Protein AF-A0A8J8TFW5-F1 (afdb_monomer_lite)

Sequence (131 aa):
MIKGQLLLMLLVIPLAFTIVANSSPSVITIYYNGTVEAKLYNVSQFILIGYNVTNLKVVGAQYNLSGNMLYLRNYTYAYALITYKAVFPKGVIQANENGNYSMIILLPINASISYIIPQPSSFTINNNFYN

Structure (mmCIF, N/CA/C/O backbone):
data_AF-A0A8J8TFW5-F1
#
_entry.id   AF-A0A8J8TFW5-F1
#
loop_
_atom_site.group_PDB
_atom_site.id
_atom_site.type_symbol
_atom_site.label_atom_id
_atom_site.label_alt_id
_atom_site.label_comp_id
_atom_site.label_asym_id
_atom_site.label_entity_id
_atom_site.label_seq_id
_atom_site.pdbx_PDB_ins_code
_atom_site.Cartn_x
_atom_site.Cartn_y
_atom_site.Cartn_z
_atom_site.occupancy
_atom_site.B_iso_or_equiv
_atom_site.auth_seq_id
_atom_site.auth_comp_id
_atom_site.auth_asym_id
_atom_site.auth_atom_id
_atom_site.pdbx_PDB_model_num
ATOM 1 N N . MET A 1 1 ? 57.042 15.130 -22.536 1.00 51.41 1 MET A N 1
ATOM 2 C CA . MET A 1 1 ? 55.827 15.967 -22.400 1.00 51.41 1 MET A CA 1
ATOM 3 C C . MET A 1 1 ? 54.625 15.168 -21.852 1.00 51.41 1 MET A C 1
ATOM 5 O O . MET A 1 1 ? 53.510 15.387 -22.285 1.00 51.41 1 MET A O 1
ATOM 9 N N . ILE A 1 2 ? 54.835 14.241 -20.898 1.00 54.94 2 ILE A N 1
ATOM 10 C CA . ILE A 1 2 ? 53.821 13.230 -20.491 1.00 54.94 2 ILE A CA 1
ATOM 11 C C . ILE A 1 2 ? 53.354 13.409 -19.025 1.00 54.94 2 ILE A C 1
ATOM 13 O O . ILE A 1 2 ? 52.345 12.853 -18.610 1.00 54.94 2 ILE A O 1
ATOM 17 N N . LYS A 1 3 ? 54.032 14.249 -18.227 1.00 55.84 3 LYS A N 1
ATOM 18 C CA . LYS A 1 3 ? 53.734 14.400 -16.788 1.00 55.84 3 LYS A CA 1
ATOM 19 C C . LYS A 1 3 ? 52.460 15.203 -16.472 1.00 55.84 3 LYS A C 1
ATOM 21 O O . LYS A 1 3 ? 51.859 14.966 -15.434 1.00 55.84 3 LYS A O 1
ATOM 26 N N . GLY A 1 4 ? 52.030 16.116 -17.351 1.00 55.94 4 GLY A N 1
ATOM 27 C CA . GLY A 1 4 ? 50.852 16.969 -17.108 1.00 55.94 4 GLY A CA 1
ATOM 28 C C . GLY A 1 4 ? 49.509 16.299 -17.421 1.00 55.94 4 GLY A C 1
ATOM 29 O O . GLY A 1 4 ? 48.543 16.482 -16.687 1.00 55.94 4 GLY A O 1
ATOM 30 N N . GLN A 1 5 ? 49.452 15.472 -18.471 1.00 54.97 5 GLN A N 1
ATOM 31 C CA . GLN A 1 5 ? 48.221 14.781 -18.881 1.00 54.97 5 GLN A CA 1
ATOM 32 C C . GLN A 1 5 ? 47.835 13.650 -17.918 1.00 54.97 5 GLN A C 1
ATOM 34 O O . GLN A 1 5 ? 46.654 13.452 -17.649 1.00 54.97 5 GLN A O 1
ATOM 39 N N . LEU A 1 6 ? 48.826 12.961 -17.340 1.00 54.91 6 LEU A N 1
ATOM 40 C CA . LEU A 1 6 ? 48.595 11.898 -16.358 1.00 54.91 6 LEU A CA 1
ATOM 41 C C . LEU A 1 6 ? 48.036 12.444 -15.033 1.00 54.91 6 LEU A C 1
ATOM 43 O O . LEU A 1 6 ? 47.191 11.805 -14.414 1.00 54.91 6 LEU A O 1
ATOM 47 N N . LEU A 1 7 ? 48.460 13.651 -14.635 1.00 57.06 7 LEU A N 1
ATOM 48 C CA . LEU A 1 7 ? 47.948 14.335 -13.445 1.00 57.06 7 LEU A CA 1
ATOM 49 C C . LEU A 1 7 ? 46.493 14.792 -13.637 1.00 57.06 7 LEU A C 1
ATOM 51 O O . LEU A 1 7 ? 45.688 14.669 -12.719 1.00 57.06 7 LEU A O 1
ATOM 55 N N . LEU A 1 8 ? 46.148 15.265 -14.842 1.00 55.75 8 LEU A N 1
ATOM 56 C CA . LEU A 1 8 ? 44.774 15.634 -15.195 1.00 55.75 8 LEU A CA 1
ATOM 57 C C . LEU A 1 8 ? 43.851 14.407 -15.216 1.00 55.75 8 LEU A C 1
ATOM 59 O O . LEU A 1 8 ? 42.750 14.466 -14.682 1.00 55.75 8 LEU A O 1
ATOM 63 N N . MET A 1 9 ? 44.307 13.279 -15.775 1.00 55.03 9 MET A N 1
ATOM 64 C CA . MET A 1 9 ? 43.529 12.033 -15.775 1.00 55.03 9 MET A CA 1
ATOM 65 C C . MET A 1 9 ? 43.304 11.494 -14.357 1.00 55.03 9 MET A C 1
ATOM 67 O O . MET A 1 9 ? 42.208 11.024 -14.071 1.00 55.03 9 MET A O 1
ATOM 71 N N . LEU A 1 10 ? 44.280 11.617 -13.447 1.00 57.25 10 LEU A N 1
ATOM 72 C CA . LEU A 1 10 ? 44.116 11.206 -12.045 1.00 57.25 10 LEU A CA 1
ATOM 73 C C . LEU A 1 10 ? 43.128 12.094 -11.267 1.00 57.25 10 LEU A C 1
ATOM 75 O O . LEU A 1 10 ? 42.464 11.609 -10.355 1.00 57.25 10 LEU A O 1
ATOM 79 N N . LEU A 1 11 ? 43.015 13.377 -11.632 1.00 55.84 11 LEU A N 1
ATOM 80 C CA . LEU A 1 11 ? 42.130 14.342 -10.969 1.00 55.84 11 LEU A CA 1
ATOM 81 C C . LEU A 1 11 ? 40.663 14.242 -11.429 1.00 55.84 11 LEU A C 1
ATOM 83 O O . LEU A 1 11 ? 39.774 14.713 -10.726 1.00 55.84 11 LEU A O 1
ATOM 87 N N . VAL A 1 12 ? 40.396 13.642 -12.595 1.00 55.84 12 VAL A N 1
ATOM 88 C CA . VAL A 1 12 ? 39.035 13.495 -13.154 1.00 55.84 12 VAL A CA 1
ATOM 89 C C . VAL A 1 12 ? 38.344 12.210 -12.669 1.00 55.84 12 VAL A C 1
ATOM 91 O O . VAL A 1 12 ? 37.118 12.159 -12.593 1.00 55.84 12 VAL A O 1
ATOM 94 N N . ILE A 1 13 ? 39.106 11.191 -12.259 1.00 57.16 13 ILE A N 1
ATOM 95 C CA . ILE A 1 13 ? 38.574 9.906 -11.767 1.00 57.16 13 ILE A CA 1
ATOM 96 C C . ILE A 1 13 ? 37.711 10.025 -10.485 1.00 57.16 13 ILE A C 1
ATOM 98 O O . ILE A 1 13 ? 36.724 9.293 -10.397 1.00 57.16 13 ILE A O 1
ATOM 102 N N . PRO A 1 14 ? 37.958 10.937 -9.516 1.00 55.81 14 PRO A N 1
ATOM 103 C CA . PRO A 1 14 ? 37.115 11.051 -8.323 1.00 55.81 14 PRO A CA 1
ATOM 104 C C . PRO A 1 14 ? 35.749 11.705 -8.587 1.00 55.81 14 PRO A C 1
ATOM 106 O O . PRO A 1 14 ? 34.832 11.509 -7.795 1.00 55.81 14 PRO A O 1
ATOM 109 N N . LEU A 1 15 ? 35.583 12.469 -9.679 1.00 52.59 15 LEU A N 1
ATOM 110 C CA . LEU A 1 15 ? 34.304 13.128 -9.994 1.00 52.59 15 LEU A CA 1
ATOM 111 C C . LEU A 1 15 ? 33.287 12.198 -10.674 1.00 52.59 15 LEU A C 1
ATOM 113 O O . LEU A 1 15 ? 32.111 12.544 -10.748 1.00 52.59 15 LEU A O 1
ATOM 117 N N . ALA A 1 16 ? 33.705 11.024 -11.154 1.00 51.78 16 ALA A N 1
ATOM 118 C CA . ALA A 1 16 ? 32.838 10.122 -11.915 1.00 51.78 16 ALA A CA 1
ATOM 119 C C . ALA A 1 16 ? 31.964 9.187 -11.052 1.00 51.78 16 ALA A C 1
ATOM 121 O O . ALA A 1 16 ? 31.140 8.460 -11.601 1.00 51.78 16 ALA A O 1
ATOM 122 N N . PHE A 1 17 ? 32.114 9.191 -9.721 1.00 50.44 17 PHE A N 1
ATOM 123 C CA . PHE A 1 17 ? 31.462 8.204 -8.845 1.00 50.44 17 PHE A CA 1
ATOM 124 C C . PHE A 1 17 ? 30.470 8.775 -7.829 1.00 50.44 17 PHE A C 1
ATOM 126 O O . PHE A 1 17 ? 30.144 8.103 -6.851 1.00 50.44 17 PHE A O 1
ATOM 133 N N . THR A 1 18 ? 29.896 9.958 -8.056 1.00 46.59 18 THR A N 1
ATOM 134 C CA . THR A 1 18 ? 28.675 10.339 -7.329 1.00 46.59 18 THR A CA 1
ATOM 135 C C . THR A 1 18 ? 27.458 9.693 -7.988 1.00 46.59 18 THR A C 1
ATOM 137 O O . THR A 1 18 ? 26.607 10.350 -8.584 1.00 46.59 18 THR A O 1
ATOM 140 N N . ILE A 1 19 ? 27.338 8.368 -7.858 1.00 50.78 19 ILE A N 1
ATOM 141 C CA . ILE A 1 19 ? 26.035 7.720 -8.016 1.00 50.78 19 ILE A CA 1
ATOM 142 C C . ILE A 1 19 ? 25.220 8.154 -6.799 1.00 50.78 19 ILE A C 1
ATOM 144 O O . ILE A 1 19 ? 25.222 7.505 -5.755 1.00 50.78 19 ILE A O 1
ATOM 148 N N . VAL A 1 20 ? 24.552 9.300 -6.915 1.00 44.53 20 VAL A N 1
ATOM 149 C CA . VAL A 1 20 ? 23.471 9.661 -6.007 1.00 44.53 20 VAL A CA 1
ATOM 150 C C . VAL A 1 20 ? 22.368 8.649 -6.287 1.00 44.53 20 VAL A C 1
ATOM 152 O O . VAL A 1 20 ? 21.577 8.799 -7.219 1.00 44.53 20 VAL A O 1
ATOM 155 N N . ALA A 1 21 ? 22.373 7.555 -5.528 1.00 46.81 21 ALA A N 1
ATOM 156 C CA . ALA A 1 21 ? 21.278 6.608 -5.497 1.00 46.81 21 ALA A CA 1
ATOM 157 C C . ALA A 1 21 ? 20.074 7.338 -4.895 1.00 46.81 21 ALA A C 1
ATOM 159 O O . ALA A 1 21 ? 19.859 7.328 -3.687 1.00 46.81 21 ALA A O 1
ATOM 160 N N . ASN A 1 22 ? 19.314 8.028 -5.744 1.00 46.06 22 ASN A N 1
ATOM 161 C CA . ASN A 1 22 ? 18.015 8.573 -5.389 1.00 46.06 22 ASN A CA 1
ATOM 162 C C . ASN A 1 22 ? 17.069 7.384 -5.184 1.00 46.06 22 ASN A C 1
ATOM 164 O O . ASN A 1 22 ? 16.356 6.978 -6.104 1.00 46.06 22 ASN A O 1
ATOM 168 N N . SER A 1 23 ? 17.091 6.771 -3.999 1.00 55.88 23 SER A N 1
ATOM 169 C CA . SER A 1 23 ? 16.030 5.860 -3.595 1.00 55.88 23 SER A CA 1
ATOM 170 C C . SER A 1 23 ? 14.767 6.702 -3.441 1.00 55.88 23 SER A C 1
ATOM 172 O O . SER A 1 23 ? 14.583 7.429 -2.469 1.00 55.88 23 SER A O 1
ATOM 174 N N . SER A 1 24 ? 13.908 6.664 -4.461 1.00 65.00 24 SER A N 1
ATOM 175 C CA . SER A 1 24 ? 12.564 7.219 -4.323 1.00 65.00 24 SER A CA 1
ATOM 176 C C . SER A 1 24 ? 11.889 6.479 -3.166 1.00 65.00 24 SER A C 1
ATOM 178 O O . SER A 1 24 ? 11.894 5.245 -3.183 1.00 65.00 24 SER A O 1
ATOM 180 N N . PRO A 1 25 ? 11.365 7.177 -2.146 1.00 69.94 25 PRO A N 1
ATOM 181 C CA . PRO A 1 25 ? 10.746 6.504 -1.020 1.00 69.94 25 PRO A CA 1
ATOM 182 C C . PRO A 1 25 ? 9.512 5.743 -1.504 1.00 69.94 25 PRO A C 1
ATOM 184 O O . PRO A 1 25 ? 8.735 6.239 -2.325 1.00 69.94 25 PRO A O 1
ATOM 187 N N . SER A 1 26 ? 9.337 4.525 -1.000 1.00 80.94 26 SER A N 1
ATOM 188 C CA . SER A 1 26 ? 8.097 3.781 -1.195 1.00 80.94 26 SER A CA 1
ATOM 189 C C . SER A 1 26 ? 6.956 4.510 -0.483 1.00 80.94 26 SER A C 1
ATOM 191 O O . SER A 1 26 ? 7.116 4.987 0.645 1.00 80.94 26 SER A O 1
ATOM 193 N N . VAL A 1 27 ? 5.804 4.607 -1.145 1.00 82.31 27 VAL A N 1
ATOM 194 C CA . VAL A 1 27 ? 4.621 5.304 -0.621 1.00 82.31 27 VAL A CA 1
ATOM 195 C C . VAL A 1 27 ? 3.467 4.326 -0.531 1.00 82.31 27 VAL A C 1
ATOM 197 O O . VAL A 1 27 ? 3.176 3.619 -1.496 1.00 82.31 27 VAL A O 1
ATOM 200 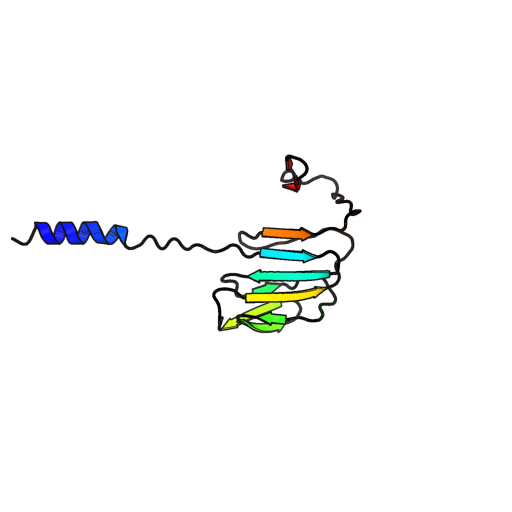N N . ILE A 1 28 ? 2.801 4.306 0.619 1.00 85.38 28 ILE A N 1
ATOM 201 C CA . ILE A 1 28 ? 1.613 3.488 0.856 1.00 85.38 28 ILE A CA 1
ATOM 202 C C . ILE A 1 28 ? 0.465 4.417 1.240 1.00 85.38 28 ILE A C 1
ATOM 204 O O . ILE A 1 28 ? 0.563 5.196 2.190 1.00 85.38 28 ILE A O 1
ATOM 208 N N . THR A 1 29 ? -0.632 4.332 0.501 1.00 81.38 29 THR A N 1
ATOM 209 C CA . THR A 1 29 ? -1.856 5.092 0.727 1.00 81.38 29 THR A CA 1
ATOM 210 C C . THR A 1 29 ? -2.978 4.142 1.113 1.00 81.38 29 THR A C 1
ATOM 212 O O . THR A 1 29 ? -3.285 3.199 0.384 1.00 81.38 29 THR A O 1
ATOM 215 N N . ILE A 1 30 ? -3.598 4.395 2.264 1.00 84.25 30 ILE A N 1
ATOM 216 C CA . ILE A 1 30 ? -4.739 3.627 2.767 1.00 84.25 30 ILE A CA 1
ATOM 217 C C . ILE A 1 30 ? -5.959 4.548 2.792 1.00 84.25 30 ILE A C 1
ATOM 219 O O . ILE A 1 30 ? -5.970 5.586 3.459 1.00 84.25 30 ILE A O 1
ATOM 223 N N . TYR A 1 31 ? -6.995 4.159 2.056 1.00 81.38 31 TYR A N 1
ATOM 224 C CA . TYR A 1 31 ? -8.254 4.885 1.952 1.00 81.38 31 TYR A CA 1
ATOM 225 C C . TYR A 1 31 ? -9.271 4.339 2.955 1.00 81.38 31 TYR A C 1
ATOM 227 O O . TYR A 1 31 ? -9.363 3.129 3.165 1.00 81.38 31 TYR A O 1
ATOM 235 N N . TYR A 1 32 ? -10.120 5.217 3.497 1.00 77.88 32 TYR A N 1
ATOM 236 C CA . TYR A 1 32 ? -11.178 4.853 4.452 1.00 77.88 32 TYR A CA 1
ATOM 237 C C . TYR A 1 32 ? -12.095 3.704 4.000 1.00 77.88 32 TYR A C 1
ATOM 239 O O . TYR A 1 32 ? -12.655 2.988 4.824 1.00 77.88 32 TYR A O 1
ATOM 247 N N . ASN A 1 33 ? -12.272 3.530 2.689 1.00 81.56 33 ASN A N 1
ATOM 248 C CA . ASN A 1 33 ? -13.115 2.490 2.101 1.00 81.56 33 ASN A CA 1
ATOM 249 C C . ASN A 1 33 ? -12.385 1.140 1.938 1.00 81.56 33 ASN A C 1
ATOM 251 O O . ASN A 1 33 ? -12.841 0.284 1.171 1.00 81.56 33 ASN A O 1
ATOM 255 N N . GLY A 1 34 ? -11.220 0.983 2.571 1.00 82.75 34 GLY A N 1
ATOM 256 C CA . GLY A 1 34 ? -10.409 -0.228 2.550 1.00 82.75 34 GLY A CA 1
ATOM 257 C C . GLY A 1 34 ? -9.536 -0.398 1.307 1.00 82.75 34 GLY A C 1
ATOM 258 O O . GLY A 1 34 ? -8.918 -1.447 1.157 1.00 82.75 34 GLY A O 1
ATOM 259 N N . THR A 1 35 ? -9.486 0.574 0.388 1.00 91.00 35 THR A N 1
ATOM 260 C CA . THR A 1 35 ? -8.503 0.526 -0.709 1.00 91.00 35 THR A CA 1
ATOM 261 C C . THR A 1 35 ? -7.105 0.770 -0.154 1.00 91.00 35 THR A C 1
ATOM 263 O O . THR A 1 35 ? -6.908 1.686 0.64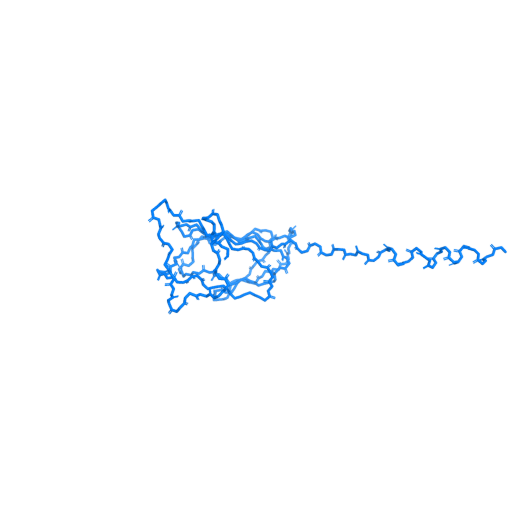2 1.00 91.00 35 THR A O 1
ATOM 266 N N . VAL A 1 36 ? -6.137 -0.012 -0.616 1.00 89.81 36 VAL A N 1
ATOM 267 C CA . VAL A 1 36 ? -4.711 0.237 -0.411 1.00 89.81 36 VAL A CA 1
ATOM 268 C C . VAL A 1 36 ? -4.042 0.397 -1.760 1.00 89.81 36 VAL A C 1
ATOM 270 O O . VAL A 1 36 ? -4.262 -0.413 -2.661 1.00 89.81 36 VAL A O 1
ATOM 273 N N . GLU A 1 37 ? -3.206 1.419 -1.874 1.00 93.81 37 GLU A N 1
ATOM 274 C CA . GLU A 1 37 ? -2.304 1.639 -2.996 1.00 93.81 37 GLU A CA 1
ATOM 275 C C . GLU A 1 37 ? -0.875 1.743 -2.469 1.00 93.81 37 GLU A C 1
ATOM 277 O O . GLU A 1 37 ? -0.564 2.619 -1.669 1.00 93.81 37 GLU A O 1
ATOM 282 N N . ALA A 1 38 ? 0.000 0.842 -2.900 1.00 90.69 38 ALA A N 1
ATOM 283 C CA . ALA A 1 38 ? 1.407 0.842 -2.531 1.00 90.69 38 ALA A CA 1
ATOM 284 C C . ALA A 1 38 ? 2.266 0.993 -3.787 1.00 90.69 38 ALA A C 1
ATOM 286 O O . ALA A 1 38 ? 2.232 0.155 -4.690 1.00 90.69 38 ALA A O 1
ATOM 287 N N . LYS A 1 39 ? 3.043 2.073 -3.840 1.00 92.06 39 LYS A N 1
ATOM 288 C CA . LYS A 1 39 ? 4.037 2.340 -4.877 1.00 92.06 39 LYS A CA 1
ATOM 289 C C . LYS A 1 39 ? 5.418 2.049 -4.306 1.00 92.06 39 LYS A C 1
ATOM 291 O O . LYS A 1 39 ? 5.931 2.824 -3.501 1.00 92.06 39 LYS A O 1
ATOM 296 N N . LEU A 1 40 ? 5.999 0.923 -4.709 1.00 88.88 40 LEU A N 1
ATOM 297 C CA . LEU A 1 40 ? 7.203 0.372 -4.092 1.00 88.88 40 LEU A CA 1
ATOM 298 C C . LEU A 1 40 ? 8.406 0.456 -5.027 1.00 88.88 40 LEU A C 1
ATOM 300 O O . LEU A 1 40 ? 8.370 -0.089 -6.132 1.00 88.88 40 LEU A O 1
ATOM 304 N N . TYR A 1 41 ? 9.480 1.090 -4.563 1.00 88.38 41 TYR A N 1
ATOM 305 C CA . TYR A 1 41 ? 10.727 1.263 -5.308 1.00 88.38 41 TYR A CA 1
ATOM 306 C C . TYR A 1 41 ? 11.825 0.368 -4.737 1.00 88.38 41 TYR A C 1
ATOM 308 O O . TYR A 1 41 ? 12.154 0.471 -3.560 1.00 88.38 41 TYR A O 1
ATOM 316 N N . ASN A 1 42 ? 12.426 -0.480 -5.578 1.00 81.56 42 ASN A N 1
ATOM 317 C CA . ASN A 1 42 ? 13.534 -1.374 -5.200 1.00 81.56 42 ASN A CA 1
ATOM 318 C C . ASN A 1 42 ? 13.232 -2.321 -4.017 1.00 81.56 42 ASN A C 1
ATOM 320 O O . ASN A 1 42 ? 14.125 -2.657 -3.243 1.00 81.56 42 ASN A O 1
ATOM 324 N N . VAL A 1 43 ? 11.981 -2.767 -3.878 1.00 83.81 43 VAL A N 1
ATOM 325 C CA . VAL A 1 43 ? 11.538 -3.636 -2.777 1.00 83.81 43 VAL A CA 1
ATOM 326 C C . VAL A 1 43 ? 11.252 -5.042 -3.296 1.00 83.81 43 VAL A C 1
ATOM 328 O O . VAL A 1 43 ? 10.355 -5.196 -4.102 1.00 83.81 43 VAL A O 1
ATOM 331 N N . SER A 1 44 ? 11.927 -6.088 -2.818 1.00 89.19 44 SER A N 1
ATOM 332 C CA . SER A 1 44 ? 11.667 -7.468 -3.278 1.00 89.19 44 SER A CA 1
ATOM 333 C C . SER A 1 44 ? 10.462 -8.142 -2.613 1.00 89.19 44 SER A C 1
ATOM 335 O O . SER A 1 44 ? 9.985 -9.173 -3.094 1.00 89.19 44 SER A O 1
ATOM 337 N N . GLN A 1 45 ? 9.979 -7.593 -1.497 1.00 90.00 45 GLN A N 1
ATOM 338 C CA . GLN A 1 45 ? 8.940 -8.193 -0.666 1.00 90.00 45 GLN A CA 1
ATOM 339 C C . GLN A 1 45 ? 8.013 -7.135 -0.078 1.00 90.00 45 GLN A C 1
ATOM 341 O O . GLN A 1 45 ? 8.476 -6.110 0.404 1.00 90.00 45 GLN A O 1
ATOM 346 N N . PHE A 1 46 ? 6.713 -7.400 -0.068 1.00 88.94 46 PHE A N 1
ATOM 347 C CA . PHE A 1 46 ? 5.730 -6.506 0.533 1.00 88.94 46 PHE A CA 1
ATOM 348 C C . PHE A 1 46 ? 4.710 -7.292 1.345 1.00 88.94 46 PHE A C 1
ATOM 350 O O . PHE A 1 46 ? 4.094 -8.229 0.837 1.00 88.94 46 PHE A O 1
ATOM 357 N N . ILE A 1 47 ? 4.501 -6.895 2.597 1.00 88.94 47 ILE A N 1
ATOM 358 C CA . ILE A 1 47 ? 3.465 -7.490 3.438 1.00 88.94 47 ILE A CA 1
ATOM 359 C C . ILE A 1 47 ? 2.144 -6.784 3.137 1.00 88.94 47 ILE A C 1
ATOM 361 O O . ILE A 1 47 ? 2.014 -5.577 3.323 1.00 88.94 47 ILE A O 1
ATOM 365 N N . LEU A 1 48 ? 1.142 -7.546 2.701 1.00 89.31 48 LEU A N 1
ATOM 366 C CA . LEU A 1 48 ? -0.218 -7.049 2.549 1.00 89.31 48 LEU A CA 1
ATOM 367 C C . LEU A 1 48 ? -0.758 -6.598 3.911 1.00 89.31 48 LEU A C 1
ATOM 369 O O . LEU A 1 48 ? -0.868 -7.384 4.853 1.00 89.31 48 LEU A O 1
ATOM 373 N N . ILE A 1 49 ? -1.107 -5.319 3.990 1.00 84.56 49 ILE A N 1
ATOM 374 C CA . ILE A 1 49 ? -1.638 -4.662 5.183 1.00 84.56 49 ILE A CA 1
ATOM 375 C C . ILE A 1 49 ? -3.157 -4.844 5.232 1.00 84.56 49 ILE A C 1
ATOM 377 O O . ILE A 1 49 ? -3.842 -4.559 4.247 1.00 84.56 49 ILE A O 1
ATOM 381 N N . GLY A 1 50 ? -3.677 -5.255 6.389 1.00 82.62 50 GLY A N 1
ATOM 382 C CA . GLY A 1 50 ? -5.100 -5.525 6.614 1.00 82.62 50 GLY A CA 1
ATOM 383 C C . GLY A 1 50 ? -5.456 -7.010 6.482 1.00 82.62 50 GLY A C 1
ATOM 384 O O . GLY A 1 50 ? -4.590 -7.863 6.295 1.00 82.62 50 GLY A O 1
ATOM 385 N N . TYR A 1 51 ? -6.742 -7.332 6.612 1.00 84.69 51 TYR A N 1
ATOM 386 C CA . TYR A 1 51 ? -7.282 -8.690 6.484 1.00 84.69 51 TYR A CA 1
ATOM 387 C C . TYR A 1 51 ? -8.338 -8.780 5.378 1.00 84.69 51 TYR A C 1
ATOM 389 O O . TYR A 1 51 ? -8.823 -7.764 4.882 1.00 84.69 51 TYR A O 1
ATOM 397 N N . ASN A 1 52 ? -8.699 -10.007 4.987 1.00 90.00 52 ASN A N 1
ATOM 398 C CA . ASN A 1 52 ? -9.652 -10.290 3.904 1.00 90.00 52 ASN A CA 1
ATOM 399 C C . ASN A 1 52 ? -9.300 -9.553 2.602 1.00 90.00 52 ASN A C 1
ATOM 401 O O . ASN A 1 52 ? -10.124 -8.838 2.028 1.00 90.00 52 ASN A O 1
ATOM 405 N N . VAL A 1 53 ? -8.048 -9.706 2.159 1.00 92.56 53 VAL A N 1
ATOM 406 C CA . VAL A 1 53 ? -7.557 -9.055 0.943 1.00 92.56 53 VAL A CA 1
ATOM 407 C C . VAL A 1 53 ? -8.320 -9.569 -0.277 1.00 92.56 53 VAL A C 1
ATOM 409 O O . VAL A 1 53 ? -8.399 -10.770 -0.527 1.00 92.56 53 VAL A O 1
ATOM 412 N N . THR A 1 54 ? -8.860 -8.641 -1.058 1.00 95.69 54 THR A N 1
ATOM 413 C CA . THR A 1 54 ? -9.601 -8.891 -2.295 1.00 95.69 54 THR A CA 1
ATOM 414 C C . THR A 1 54 ? -9.127 -7.946 -3.394 1.00 95.69 54 THR A C 1
ATOM 416 O O . THR A 1 54 ? -8.527 -6.904 -3.126 1.00 95.69 54 THR A O 1
ATOM 419 N N . ASN A 1 55 ? -9.391 -8.306 -4.653 1.00 96.31 55 ASN A N 1
ATOM 420 C CA . ASN A 1 55 ? -9.067 -7.487 -5.828 1.00 96.31 55 ASN A CA 1
ATOM 421 C C . ASN A 1 55 ? -7.590 -7.070 -5.906 1.00 96.31 55 ASN A C 1
ATOM 423 O O . ASN A 1 55 ? -7.279 -5.955 -6.326 1.00 96.31 55 ASN A O 1
ATOM 427 N N . LEU A 1 56 ? -6.685 -7.957 -5.481 1.00 97.25 56 LEU A N 1
ATOM 428 C CA . LEU A 1 56 ? -5.254 -7.710 -5.557 1.00 97.25 56 LEU A CA 1
ATOM 429 C C . LEU A 1 56 ? -4.815 -7.574 -7.016 1.00 97.25 56 LEU A C 1
ATOM 431 O O . LEU A 1 56 ? -5.009 -8.475 -7.830 1.00 97.25 56 LEU A O 1
ATOM 435 N N . LYS A 1 57 ? -4.172 -6.451 -7.312 1.00 97.62 57 LYS A N 1
ATOM 436 C CA . LYS A 1 57 ? -3.577 -6.130 -8.599 1.00 97.62 57 LYS A CA 1
ATOM 437 C C . LYS A 1 57 ? -2.148 -5.661 -8.380 1.00 97.62 57 LYS A C 1
ATOM 439 O O . LYS A 1 57 ? -1.900 -4.799 -7.544 1.00 97.62 57 LYS A O 1
ATOM 444 N N . VAL A 1 58 ? -1.226 -6.201 -9.167 1.00 96.69 58 VAL A N 1
ATOM 445 C CA . VAL A 1 58 ? 0.174 -5.770 -9.198 1.00 96.69 58 VAL A CA 1
ATOM 446 C C . VAL A 1 58 ? 0.518 -5.364 -10.626 1.00 96.69 58 VAL A C 1
ATOM 448 O O . VAL A 1 58 ? 0.231 -6.097 -11.571 1.00 96.69 58 VAL A O 1
ATOM 451 N N . VAL A 1 59 ? 1.105 -4.183 -10.787 1.00 96.62 59 VAL A N 1
ATOM 452 C CA . VAL A 1 59 ? 1.554 -3.630 -12.069 1.00 96.62 59 VAL A CA 1
ATOM 453 C C . VAL A 1 59 ? 3.031 -3.272 -11.958 1.00 96.62 59 VAL A C 1
ATOM 455 O O . VAL A 1 59 ? 3.463 -2.725 -10.948 1.00 96.62 59 VAL A O 1
ATOM 458 N N . GLY A 1 60 ? 3.813 -3.560 -12.999 1.00 94.25 60 GLY A N 1
ATOM 459 C CA . GLY A 1 60 ? 5.235 -3.201 -13.056 1.00 94.25 60 GLY A CA 1
ATOM 460 C C . GLY A 1 60 ? 6.205 -4.240 -12.500 1.00 94.25 60 GLY A C 1
ATOM 461 O O . GLY A 1 60 ? 7.411 -4.056 -12.644 1.00 94.25 60 GLY A O 1
ATOM 462 N N . ALA A 1 61 ? 5.706 -5.342 -11.940 1.00 95.25 61 ALA A N 1
ATOM 463 C CA . ALA A 1 61 ? 6.501 -6.497 -11.535 1.00 95.25 61 ALA A CA 1
ATOM 464 C C . ALA A 1 61 ? 5.687 -7.789 -11.672 1.0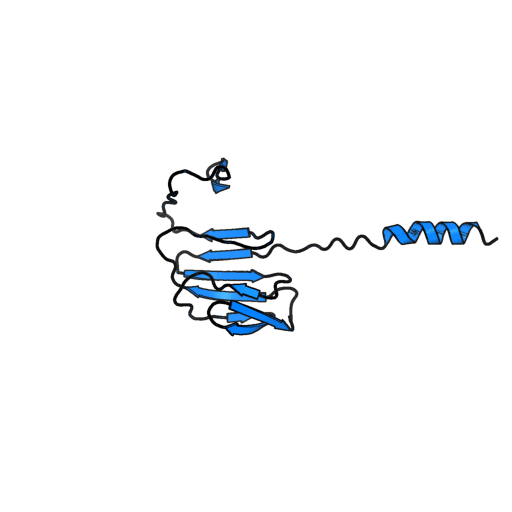0 95.25 61 ALA A C 1
ATOM 466 O O . ALA A 1 61 ? 4.458 -7.780 -11.569 1.00 95.25 61 ALA A O 1
ATOM 467 N N . GLN A 1 62 ? 6.378 -8.910 -11.866 1.00 95.88 62 GLN A N 1
ATOM 468 C CA . GLN A 1 62 ? 5.797 -10.228 -11.635 1.00 95.88 62 GLN A CA 1
ATOM 469 C C . GLN A 1 62 ? 5.735 -10.489 -10.131 1.00 95.88 62 GLN A C 1
ATOM 471 O O . GLN A 1 62 ? 6.612 -10.046 -9.385 1.00 95.88 62 GLN A O 1
ATOM 476 N N . TYR A 1 63 ? 4.734 -11.245 -9.683 1.00 96.50 63 TYR A N 1
ATOM 477 C CA . TYR A 1 63 ? 4.571 -11.523 -8.262 1.00 96.50 63 TYR A CA 1
ATOM 478 C C . TYR A 1 63 ? 4.121 -12.951 -7.979 1.00 96.50 63 TYR A C 1
ATOM 480 O O . TYR A 1 63 ? 3.470 -13.584 -8.806 1.00 96.50 63 TYR A O 1
ATOM 488 N N . ASN A 1 64 ? 4.454 -13.418 -6.778 1.00 97.25 64 ASN A N 1
ATOM 489 C CA . ASN A 1 64 ? 3.847 -14.579 -6.135 1.00 97.25 64 ASN A CA 1
ATOM 490 C C . ASN A 1 64 ? 3.352 -14.170 -4.744 1.00 97.25 64 ASN A C 1
ATOM 492 O O . ASN A 1 64 ? 3.999 -13.369 -4.069 1.00 97.25 64 ASN A O 1
ATOM 496 N N . LEU A 1 65 ? 2.234 -14.745 -4.309 1.00 95.75 65 LEU A N 1
ATOM 497 C CA . LEU A 1 65 ? 1.671 -14.533 -2.977 1.00 95.75 65 LEU A CA 1
ATOM 498 C C . LEU A 1 65 ? 1.851 -15.801 -2.135 1.00 95.75 65 LEU A C 1
ATOM 500 O O . LEU A 1 65 ? 1.466 -16.883 -2.575 1.00 95.75 65 LEU A O 1
ATOM 504 N N . SER A 1 66 ? 2.410 -15.665 -0.932 1.00 94.56 66 SER A N 1
ATOM 505 C CA . SER A 1 66 ? 2.457 -16.733 0.073 1.00 94.56 66 SER A CA 1
ATOM 506 C C . SER A 1 66 ? 2.012 -16.179 1.423 1.00 94.56 66 SER A C 1
ATOM 508 O O . SER A 1 66 ? 2.649 -15.279 1.975 1.00 94.56 66 SER A O 1
ATOM 510 N N . GLY A 1 67 ? 0.881 -16.670 1.936 1.00 91.38 67 GLY A N 1
ATOM 511 C CA . GLY A 1 67 ? 0.202 -16.040 3.070 1.00 91.38 67 GLY A CA 1
ATOM 512 C C . GLY A 1 67 ? -0.131 -14.579 2.753 1.00 91.38 67 GLY A C 1
ATOM 513 O O . GLY A 1 67 ? -0.777 -14.300 1.746 1.00 91.38 67 GLY A O 1
ATOM 514 N N . ASN A 1 68 ? 0.367 -13.654 3.578 1.00 87.25 68 ASN A N 1
ATOM 515 C CA . ASN A 1 68 ? 0.218 -12.208 3.366 1.00 87.25 68 ASN A CA 1
ATOM 516 C C . ASN A 1 68 ? 1.458 -11.555 2.732 1.00 87.25 68 ASN A C 1
ATOM 518 O O . ASN A 1 68 ? 1.497 -10.336 2.602 1.00 87.25 68 ASN A O 1
ATOM 522 N N . MET A 1 69 ? 2.477 -12.330 2.356 1.00 92.81 69 MET A N 1
ATOM 523 C CA . MET A 1 69 ? 3.710 -11.802 1.775 1.00 92.81 69 MET A CA 1
ATOM 524 C C . MET A 1 69 ? 3.666 -11.872 0.247 1.00 92.81 69 MET A C 1
ATOM 526 O O . MET A 1 69 ? 3.552 -12.954 -0.339 1.00 92.81 69 MET A O 1
ATOM 530 N N . LEU A 1 70 ? 3.802 -10.717 -0.398 1.00 94.62 70 LEU A N 1
ATOM 531 C CA . LEU A 1 70 ? 4.045 -10.592 -1.828 1.00 94.62 70 LEU A CA 1
ATOM 532 C C . LEU A 1 70 ? 5.537 -10.628 -2.117 1.00 94.62 70 LEU A C 1
ATOM 534 O O . LEU A 1 70 ? 6.290 -9.805 -1.611 1.00 94.62 70 LEU A O 1
ATOM 538 N N . TYR A 1 71 ? 5.943 -11.538 -2.993 1.00 95.94 71 TYR A N 1
ATOM 539 C CA . TYR A 1 71 ? 7.304 -11.630 -3.509 1.00 95.94 71 TYR A CA 1
ATOM 540 C C . TYR A 1 71 ? 7.333 -11.048 -4.913 1.00 95.94 71 TYR A C 1
ATOM 542 O O . TYR A 1 71 ? 6.680 -11.581 -5.813 1.00 95.94 71 TYR A O 1
ATOM 550 N N . LEU A 1 72 ? 8.080 -9.964 -5.093 1.00 95.38 72 LEU A N 1
ATOM 551 C CA . LEU A 1 72 ? 8.140 -9.189 -6.326 1.00 95.38 72 LEU A CA 1
ATOM 552 C C . LEU A 1 72 ? 9.443 -9.483 -7.070 1.00 95.38 72 LEU A C 1
ATOM 554 O O . LEU A 1 72 ? 10.525 -9.527 -6.484 1.00 95.38 72 LEU A O 1
ATOM 558 N N . ARG A 1 73 ? 9.343 -9.697 -8.382 1.00 93.94 73 ARG A N 1
ATOM 559 C CA . ARG A 1 73 ? 10.482 -10.018 -9.252 1.00 93.94 73 ARG A CA 1
ATOM 560 C C . ARG A 1 73 ? 10.255 -9.521 -10.672 1.00 93.94 73 ARG A C 1
ATOM 562 O O . ARG A 1 73 ? 9.130 -9.203 -11.047 1.00 93.94 73 ARG A O 1
ATOM 569 N N . ASN A 1 74 ? 11.319 -9.528 -11.475 1.00 91.19 74 ASN A N 1
ATOM 570 C CA . ASN A 1 74 ? 11.268 -9.229 -12.911 1.00 91.19 74 ASN A CA 1
ATOM 571 C C . ASN A 1 74 ? 10.516 -7.919 -13.201 1.00 91.19 74 ASN A C 1
ATOM 573 O O . ASN A 1 74 ? 9.465 -7.901 -13.844 1.00 91.19 74 ASN A O 1
ATOM 577 N N . TYR A 1 75 ? 11.047 -6.828 -12.654 1.00 92.19 75 TYR A N 1
ATOM 578 C CA . TYR A 1 75 ? 10.477 -5.494 -12.772 1.00 92.19 75 TYR A CA 1
ATOM 579 C C . TYR A 1 75 ? 10.461 -5.025 -14.226 1.00 92.19 75 TYR A C 1
ATOM 581 O O . TYR A 1 75 ? 11.480 -5.046 -14.910 1.00 92.19 75 TYR A O 1
ATOM 589 N N . THR A 1 76 ? 9.295 -4.582 -14.689 1.00 90.44 76 THR A N 1
ATOM 590 C CA . THR A 1 76 ? 9.131 -3.913 -15.990 1.00 90.44 76 THR A CA 1
ATOM 591 C C . THR A 1 76 ? 9.358 -2.403 -15.870 1.00 90.44 76 THR A C 1
ATOM 593 O O . THR A 1 76 ? 9.762 -1.760 -16.834 1.00 90.44 76 THR A O 1
ATOM 596 N N . TYR A 1 77 ? 9.129 -1.836 -14.681 1.00 85.50 77 TYR A N 1
ATOM 597 C CA . TYR A 1 77 ? 9.357 -0.424 -14.363 1.00 85.50 77 TYR A CA 1
ATOM 598 C C . TYR A 1 77 ? 10.258 -0.287 -13.133 1.00 85.50 77 TYR A C 1
ATOM 600 O O . TYR A 1 77 ? 10.456 -1.243 -12.395 1.00 85.50 77 TYR A O 1
ATOM 608 N N . ALA A 1 78 ? 10.737 0.925 -12.844 1.00 87.12 78 ALA A N 1
ATOM 609 C CA . ALA A 1 78 ? 11.522 1.208 -11.634 1.00 87.12 78 ALA A CA 1
ATOM 610 C C . ALA A 1 78 ? 10.751 0.996 -10.308 1.00 87.12 78 ALA A C 1
ATOM 612 O O . ALA A 1 78 ? 11.332 1.108 -9.230 1.00 87.12 78 ALA A O 1
ATOM 613 N N . TYR A 1 79 ? 9.445 0.726 -10.378 1.00 89.62 79 TYR A N 1
ATOM 614 C CA . TYR A 1 79 ? 8.583 0.482 -9.228 1.00 89.62 79 TYR A CA 1
ATOM 615 C C . TYR A 1 79 ? 7.511 -0.565 -9.541 1.00 89.62 79 TYR A C 1
ATOM 617 O O . TYR A 1 79 ? 7.147 -0.778 -10.700 1.00 89.62 79 TYR A O 1
ATOM 625 N N . ALA A 1 80 ? 6.965 -1.166 -8.486 1.00 94.00 80 ALA A N 1
ATOM 626 C CA . ALA A 1 80 ? 5.728 -1.935 -8.537 1.00 94.00 80 ALA A CA 1
ATOM 627 C C . ALA A 1 80 ? 4.582 -1.098 -7.956 1.00 94.00 80 ALA A C 1
ATOM 629 O O . ALA A 1 80 ? 4.744 -0.463 -6.911 1.00 94.00 80 ALA A O 1
ATOM 630 N N . LEU A 1 81 ? 3.431 -1.093 -8.628 1.00 95.94 81 LEU A N 1
ATOM 631 C CA . LEU A 1 81 ? 2.183 -0.550 -8.100 1.00 95.94 81 LEU A CA 1
ATOM 632 C C . LEU A 1 81 ? 1.289 -1.708 -7.672 1.00 95.94 81 LEU A C 1
ATOM 634 O O . LEU A 1 81 ? 0.889 -2.527 -8.500 1.00 95.94 81 LEU A O 1
ATOM 638 N N . ILE A 1 82 ? 0.982 -1.761 -6.384 1.00 96.69 82 ILE A N 1
ATOM 639 C CA . ILE A 1 82 ? 0.129 -2.775 -5.778 1.00 96.69 82 ILE A CA 1
ATOM 640 C C . ILE A 1 82 ? -1.159 -2.093 -5.331 1.00 96.69 82 ILE A C 1
ATOM 642 O O . ILE A 1 82 ? -1.120 -1.136 -4.562 1.00 96.69 82 ILE A O 1
ATOM 646 N N . THR A 1 83 ? -2.298 -2.590 -5.797 1.00 97.00 83 THR A N 1
ATOM 647 C CA . THR A 1 83 ? -3.624 -2.085 -5.434 1.00 97.00 83 THR A CA 1
ATOM 648 C C . THR A 1 83 ? -4.476 -3.240 -4.944 1.00 97.00 83 THR A C 1
ATOM 650 O O . THR A 1 83 ? -4.509 -4.289 -5.584 1.00 97.00 83 THR A O 1
ATOM 653 N N . TYR A 1 84 ? -5.176 -3.070 -3.828 1.00 97.25 84 TYR A N 1
ATOM 654 C CA . TYR A 1 84 ? -6.111 -4.078 -3.330 1.00 97.25 84 TYR A CA 1
ATOM 655 C C . TYR A 1 84 ? -7.170 -3.470 -2.411 1.00 97.25 84 TYR A C 1
ATOM 657 O O . TYR A 1 84 ? -7.090 -2.309 -2.007 1.00 97.25 84 TYR A O 1
ATOM 665 N N . LYS A 1 85 ? -8.183 -4.272 -2.086 1.00 95.50 85 LYS A N 1
ATOM 666 C CA . LYS A 1 85 ? -9.164 -4.003 -1.037 1.00 95.50 85 LYS A CA 1
ATOM 667 C C . LYS A 1 85 ? -8.850 -4.867 0.174 1.00 95.50 85 LYS A C 1
ATOM 669 O O . LYS A 1 85 ? -8.632 -6.063 0.026 1.00 95.50 85 LYS A O 1
ATOM 674 N N . ALA A 1 86 ? -8.858 -4.280 1.359 1.00 91.75 86 ALA A N 1
ATOM 675 C CA . ALA A 1 86 ? -8.738 -4.995 2.619 1.00 91.75 86 ALA A CA 1
ATOM 676 C C . ALA A 1 86 ? -9.658 -4.381 3.669 1.00 91.75 86 ALA A C 1
ATOM 678 O O . ALA A 1 86 ? -10.131 -3.250 3.546 1.00 91.75 86 ALA A O 1
ATOM 679 N N . VAL A 1 87 ? -9.909 -5.151 4.716 1.00 84.94 87 VAL A N 1
ATOM 680 C CA . VAL A 1 87 ? -10.600 -4.684 5.905 1.00 84.94 87 VAL A CA 1
ATOM 681 C C . VAL A 1 87 ? -9.551 -4.426 6.983 1.00 84.94 87 VAL A C 1
ATOM 683 O O . VAL A 1 87 ? -8.613 -5.204 7.164 1.00 84.94 87 VAL A O 1
ATOM 686 N N . PHE A 1 88 ? -9.705 -3.309 7.682 1.00 76.81 88 PHE A N 1
ATOM 687 C CA . PHE A 1 88 ? -8.820 -2.898 8.763 1.00 76.81 88 PHE A CA 1
ATOM 688 C C . PHE A 1 88 ? -9.569 -3.001 10.086 1.00 76.81 88 PHE A C 1
ATOM 690 O O . PHE A 1 88 ? -10.735 -2.591 10.152 1.00 76.81 88 PHE A O 1
ATOM 697 N N . PRO A 1 89 ? -8.936 -3.540 11.140 1.00 63.88 89 PRO A N 1
ATOM 698 C CA . PRO A 1 89 ? -9.584 -3.604 12.434 1.00 63.88 89 PRO A CA 1
ATOM 699 C C 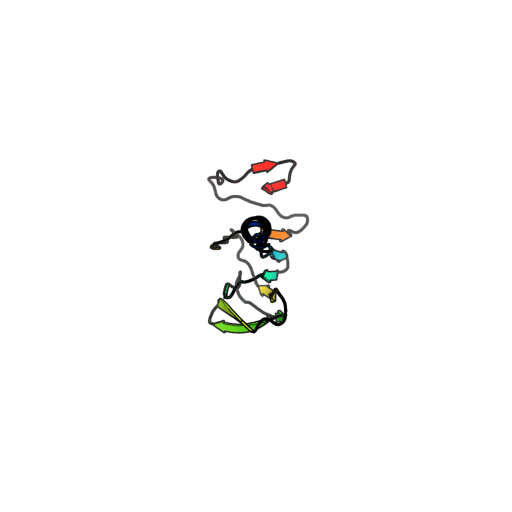. PRO A 1 89 ? -9.748 -2.174 12.941 1.00 63.88 89 PRO A C 1
ATOM 701 O O . PRO A 1 89 ? -8.919 -1.306 12.667 1.00 63.88 89 PRO A O 1
ATOM 704 N N . LYS A 1 90 ? -10.811 -1.913 13.705 1.00 54.03 90 LYS A N 1
ATOM 705 C CA . LYS A 1 90 ? -10.897 -0.658 14.459 1.00 54.03 90 LYS A CA 1
ATOM 706 C C . LYS A 1 90 ? -9.702 -0.621 15.423 1.00 54.03 90 LYS A C 1
ATOM 708 O O . LYS A 1 90 ? -9.626 -1.483 16.294 1.00 54.03 90 LYS A O 1
ATOM 713 N N . GLY A 1 91 ? -8.772 0.321 15.255 1.00 56.19 91 GLY A N 1
ATOM 714 C CA . GLY A 1 91 ? -7.578 0.416 16.103 1.00 56.19 91 GLY A CA 1
ATOM 715 C C . GLY A 1 91 ? -6.310 0.892 15.387 1.00 56.19 91 GLY A C 1
ATOM 716 O O . GLY A 1 91 ? -6.374 1.618 14.399 1.00 56.19 91 GLY A O 1
ATOM 717 N N . VAL A 1 92 ? -5.159 0.507 15.947 1.00 49.28 92 VAL A N 1
ATOM 718 C CA . VAL A 1 92 ? -3.808 0.983 15.599 1.00 49.28 92 VAL A CA 1
ATOM 719 C C . VAL A 1 92 ? -3.381 0.533 14.206 1.00 49.28 92 VAL A C 1
ATOM 721 O O . VAL A 1 92 ? -3.434 -0.654 13.887 1.00 49.28 92 VAL A O 1
ATOM 724 N N . ILE A 1 93 ? -2.862 1.469 13.414 1.00 52.62 93 ILE A N 1
ATOM 725 C CA . ILE A 1 93 ? -2.071 1.155 12.224 1.00 52.62 93 ILE A CA 1
ATOM 726 C C . ILE A 1 93 ? -0.613 1.068 12.673 1.00 52.62 93 ILE A C 1
ATOM 728 O O . ILE A 1 93 ? 0.000 2.076 13.014 1.00 52.62 93 ILE A O 1
ATOM 732 N N . GLN A 1 94 ? -0.081 -0.150 12.726 1.00 51.31 94 GLN A N 1
ATOM 733 C CA . GLN A 1 94 ? 1.322 -0.401 13.033 1.00 51.31 94 GLN A CA 1
ATOM 734 C C . GLN A 1 94 ? 2.032 -0.792 11.742 1.00 51.31 94 GLN A C 1
ATOM 736 O O . GLN A 1 94 ? 1.631 -1.744 11.075 1.00 51.31 94 GLN A O 1
ATOM 741 N N . ALA A 1 95 ? 3.086 -0.062 11.397 1.00 51.72 95 ALA A N 1
ATOM 742 C CA . ALA A 1 95 ? 3.934 -0.389 10.266 1.00 51.72 95 ALA A CA 1
ATOM 743 C C . ALA A 1 95 ? 5.387 -0.477 10.734 1.00 51.72 95 ALA A C 1
ATOM 745 O O . ALA A 1 95 ? 5.907 0.423 11.393 1.00 51.72 95 ALA A O 1
ATOM 746 N N . ASN A 1 96 ? 6.002 -1.620 10.443 1.00 49.94 96 ASN A N 1
ATOM 747 C CA . ASN A 1 96 ? 7.375 -1.944 10.793 1.00 49.94 96 ASN A CA 1
ATOM 748 C C . ASN A 1 96 ? 8.105 -2.269 9.490 1.00 49.94 96 ASN A C 1
ATOM 750 O O . ASN A 1 96 ? 7.879 -3.326 8.906 1.00 49.94 96 ASN A O 1
ATOM 754 N N . GLU A 1 97 ? 8.919 -1.334 9.018 1.00 51.88 97 GLU A N 1
ATOM 755 C CA . GLU A 1 97 ? 9.669 -1.442 7.769 1.00 51.88 97 GLU A CA 1
ATOM 756 C C . GLU A 1 97 ? 11.133 -1.107 8.055 1.00 51.88 97 GLU A C 1
ATOM 758 O O . GLU A 1 97 ? 11.439 -0.207 8.837 1.00 51.88 97 GLU A O 1
ATOM 763 N N . ASN A 1 98 ? 12.048 -1.821 7.401 1.00 46.69 98 ASN A N 1
ATOM 764 C CA . ASN A 1 98 ? 13.494 -1.722 7.635 1.00 46.69 98 ASN A CA 1
ATOM 765 C C . ASN A 1 98 ? 14.145 -0.509 6.922 1.00 46.69 98 ASN A C 1
ATOM 767 O O . ASN A 1 98 ? 15.357 -0.490 6.710 1.00 46.69 98 ASN A O 1
ATOM 771 N N . GLY A 1 99 ? 13.352 0.489 6.510 1.00 58.09 99 GLY A N 1
ATOM 772 C CA . GLY A 1 99 ? 13.796 1.653 5.740 1.00 58.09 99 GLY A CA 1
ATOM 773 C C . GLY A 1 99 ? 12.811 2.827 5.775 1.00 58.09 99 GLY A C 1
ATOM 774 O O . GLY A 1 99 ? 11.758 2.760 6.404 1.00 58.09 99 GLY A O 1
ATOM 775 N N . ASN A 1 100 ? 13.159 3.917 5.085 1.00 59.53 100 ASN A N 1
ATOM 776 C CA . ASN A 1 100 ? 12.326 5.120 5.023 1.00 59.53 100 ASN A CA 1
ATOM 777 C C . ASN A 1 100 ? 11.112 4.892 4.107 1.00 59.53 100 ASN A C 1
ATOM 779 O O . ASN A 1 100 ? 11.276 4.659 2.908 1.00 59.53 100 ASN A O 1
ATOM 783 N N . TYR A 1 101 ? 9.904 5.021 4.651 1.00 58.56 101 TYR A N 1
ATOM 784 C CA . TYR A 1 101 ? 8.655 5.010 3.890 1.00 58.56 101 TY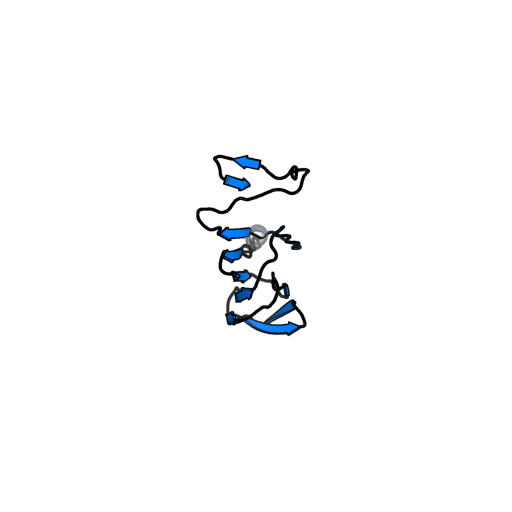R A CA 1
ATOM 785 C C . TYR A 1 101 ? 7.741 6.143 4.355 1.00 58.56 101 TYR A C 1
ATOM 787 O O . TYR A 1 101 ? 7.850 6.635 5.479 1.00 58.56 101 TYR A O 1
ATOM 795 N N . SER A 1 102 ? 6.829 6.558 3.480 1.00 63.59 102 SER A N 1
ATOM 796 C CA . SER A 1 102 ? 5.761 7.493 3.830 1.00 63.59 102 SER A CA 1
ATOM 797 C C . SER A 1 102 ? 4.421 6.770 3.788 1.00 63.59 102 SER A C 1
ATOM 799 O O . SER A 1 102 ? 4.072 6.146 2.782 1.00 63.59 102 SER A O 1
ATOM 801 N N . MET A 1 103 ? 3.664 6.866 4.881 1.00 64.62 103 MET A N 1
ATOM 802 C CA . MET A 1 103 ? 2.297 6.364 4.966 1.00 64.62 103 MET A CA 1
ATOM 803 C C . MET A 1 103 ? 1.318 7.534 4.935 1.00 64.62 103 MET A C 1
ATOM 805 O O . MET A 1 103 ? 1.424 8.460 5.733 1.00 64.62 103 MET A O 1
ATOM 809 N N . ILE A 1 104 ? 0.349 7.471 4.025 1.00 67.38 104 ILE A N 1
ATOM 810 C CA . ILE A 1 104 ? -0.731 8.453 3.917 1.00 67.38 104 ILE A CA 1
ATOM 811 C C . ILE A 1 104 ? -2.043 7.755 4.273 1.00 67.38 104 ILE A C 1
ATOM 813 O O . ILE A 1 104 ? -2.447 6.801 3.604 1.00 67.38 104 ILE A O 1
ATOM 817 N N . ILE A 1 105 ? -2.717 8.238 5.318 1.00 69.38 105 ILE A N 1
ATOM 818 C CA . ILE A 1 105 ? -4.011 7.718 5.774 1.00 69.38 105 ILE A CA 1
ATOM 819 C C . ILE A 1 105 ? -5.082 8.765 5.469 1.00 69.38 105 ILE A C 1
ATOM 821 O O . ILE A 1 105 ? -5.063 9.862 6.024 1.00 69.38 105 ILE A O 1
ATOM 825 N N . LEU A 1 106 ? -6.026 8.427 4.588 1.00 71.62 106 LEU A N 1
ATOM 826 C CA . LEU A 1 106 ? -7.122 9.319 4.210 1.00 71.62 106 LEU A CA 1
ATOM 827 C C . LEU A 1 106 ? -8.393 8.941 4.970 1.00 71.62 106 LEU A C 1
ATOM 829 O O . LEU A 1 106 ? -9.019 7.912 4.697 1.00 71.62 106 LEU A O 1
ATOM 833 N N . LEU A 1 107 ? -8.766 9.792 5.924 1.00 67.56 107 LEU A N 1
ATOM 834 C CA . LEU A 1 107 ? -9.912 9.603 6.808 1.00 67.56 107 LEU A CA 1
ATOM 835 C C . LEU A 1 107 ? -11.175 10.314 6.278 1.00 67.56 107 LEU A C 1
ATOM 837 O O . LEU A 1 107 ? -11.062 11.324 5.583 1.00 67.56 107 LEU A O 1
ATOM 841 N N . PRO A 1 108 ? -12.389 9.825 6.596 1.00 66.00 108 PRO A N 1
ATOM 842 C CA . PRO A 1 108 ? -13.624 10.541 6.289 1.00 66.00 108 PRO A CA 1
ATOM 843 C C . PRO A 1 108 ? -13.747 11.826 7.125 1.00 66.00 108 PRO A C 1
ATOM 845 O O . PRO A 1 108 ? -13.156 11.941 8.195 1.00 66.00 108 PRO A O 1
ATOM 848 N N . ILE A 1 109 ? -14.591 12.756 6.664 1.00 63.88 109 ILE A N 1
ATOM 849 C CA . ILE A 1 109 ? -14.815 14.099 7.243 1.00 63.88 109 ILE A CA 1
ATOM 850 C C . ILE A 1 109 ? -15.108 14.090 8.762 1.00 63.88 109 ILE A C 1
ATOM 852 O O . ILE A 1 109 ? -14.757 15.040 9.449 1.00 63.88 109 ILE A O 1
ATOM 856 N N . ASN A 1 110 ? -15.678 13.007 9.301 1.00 66.75 110 ASN A N 1
ATOM 857 C CA . ASN A 1 110 ? -16.051 12.890 10.719 1.00 66.75 110 ASN A CA 1
ATOM 858 C C . ASN A 1 110 ? -15.201 11.875 11.502 1.00 66.75 110 ASN A C 1
ATOM 860 O O . ASN A 1 110 ? -15.646 11.345 12.520 1.00 66.75 110 ASN A O 1
ATOM 864 N N . ALA A 1 111 ? -14.014 11.524 11.011 1.00 60.94 111 ALA A N 1
ATOM 865 C CA . ALA A 1 111 ? -13.140 10.607 11.729 1.00 60.94 111 ALA A CA 1
ATOM 866 C C . ALA A 1 111 ? -12.450 11.284 12.916 1.00 60.94 111 ALA A C 1
ATOM 868 O O . ALA A 1 111 ? -11.962 12.406 12.812 1.00 60.94 111 ALA A O 1
ATOM 869 N N . SER A 1 112 ? -12.329 10.547 14.019 1.00 55.75 112 SER A N 1
ATOM 870 C CA . SER A 1 112 ? -11.478 10.908 15.150 1.00 55.75 112 SER A CA 1
ATOM 871 C C . SER A 1 112 ? -10.248 10.003 15.190 1.00 55.75 112 SER A C 1
ATOM 873 O O . SER A 1 112 ? -10.384 8.778 15.173 1.00 55.75 112 SER A O 1
ATOM 875 N N . ILE A 1 113 ? -9.057 10.591 15.294 1.00 59.03 113 ILE A N 1
ATOM 876 C CA . ILE A 1 113 ? -7.834 9.858 15.637 1.00 59.03 113 ILE A CA 1
ATOM 877 C C . ILE A 1 113 ? -7.751 9.803 17.163 1.00 59.03 113 ILE A C 1
ATOM 879 O O . ILE A 1 113 ? -7.736 10.839 17.825 1.00 59.03 113 ILE A O 1
ATOM 883 N N . SER A 1 114 ? -7.726 8.597 17.727 1.00 51.81 114 SER A N 1
ATOM 884 C CA . SER A 1 114 ? -7.577 8.376 19.169 1.00 51.81 114 SER A CA 1
ATOM 885 C C . SER A 1 114 ? -6.272 7.635 19.440 1.00 51.81 114 SER A C 1
ATOM 887 O O . SER A 1 114 ? -5.980 6.635 18.787 1.00 51.81 114 SER A O 1
ATOM 889 N N . TYR A 1 115 ? -5.486 8.130 20.396 1.00 51.53 115 TYR A N 1
ATOM 890 C CA . TYR A 1 115 ? -4.209 7.529 20.783 1.00 51.53 115 TYR A CA 1
ATOM 891 C C . TYR A 1 115 ? -4.410 6.438 21.827 1.00 51.53 115 TYR A C 1
ATOM 893 O O . TYR A 1 115 ? -5.312 6.517 22.663 1.00 51.53 115 TYR A O 1
ATOM 901 N N . ILE A 1 116 ? -3.517 5.451 21.816 1.00 49.22 116 ILE A N 1
ATOM 902 C CA . ILE A 1 116 ? -3.314 4.604 22.988 1.00 49.22 116 ILE A CA 1
ATOM 903 C C . ILE A 1 116 ? -2.538 5.431 24.014 1.00 49.22 116 ILE A C 1
ATOM 905 O O . ILE A 1 116 ? -1.579 6.112 23.662 1.00 49.22 116 ILE A O 1
ATOM 909 N N . ILE A 1 117 ? -2.975 5.393 25.272 1.00 44.22 117 ILE A N 1
ATOM 910 C CA . ILE A 1 117 ? -2.278 6.037 26.387 1.00 44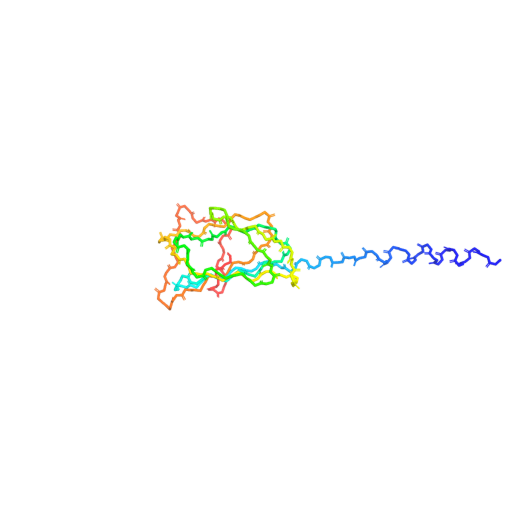.22 117 ILE A CA 1
ATOM 911 C C . ILE A 1 117 ? -1.186 5.082 26.894 1.00 44.22 117 ILE A C 1
ATOM 913 O O . ILE A 1 117 ? -1.504 3.925 27.182 1.00 44.22 117 ILE A O 1
ATOM 917 N N . PRO A 1 118 ? 0.067 5.549 27.060 1.00 55.25 118 PRO A N 1
ATOM 918 C CA . PRO A 1 118 ? 0.537 6.926 26.861 1.00 55.25 118 PRO A CA 1
ATOM 919 C C . PRO A 1 118 ? 0.831 7.284 25.392 1.00 55.25 118 PRO A C 1
ATOM 921 O O . PRO A 1 118 ? 1.241 6.437 24.602 1.00 55.25 118 PRO A O 1
ATOM 924 N N . GLN A 1 119 ? 0.666 8.570 25.055 1.00 51.38 119 GLN A N 1
ATOM 925 C CA . GLN A 1 119 ? 0.999 9.123 23.738 1.00 51.38 119 GLN A CA 1
ATOM 926 C C . GLN A 1 119 ? 2.495 8.904 23.417 1.00 51.38 119 GLN A C 1
ATOM 928 O O . GLN A 1 119 ? 3.337 9.192 24.273 1.00 51.38 119 GLN A O 1
ATOM 933 N N . PRO A 1 120 ? 2.856 8.441 22.204 1.00 54.06 120 PRO A N 1
ATOM 934 C CA . PRO A 1 120 ? 4.252 8.315 21.794 1.00 54.06 120 PRO A CA 1
ATOM 935 C C . PRO A 1 120 ? 4.972 9.669 21.822 1.00 54.06 120 PRO A C 1
ATOM 937 O O . PRO A 1 120 ? 4.432 10.674 21.365 1.00 54.06 120 PRO A O 1
ATOM 940 N N . SER A 1 121 ? 6.217 9.697 22.297 1.00 54.81 121 SER A N 1
ATOM 941 C CA . SER A 1 121 ? 7.043 10.916 22.347 1.00 54.81 121 SER A CA 1
ATOM 942 C C . SER A 1 121 ? 7.404 11.474 20.967 1.00 54.81 121 SER A C 1
ATOM 944 O O . SER A 1 121 ? 7.734 12.649 20.849 1.00 54.81 121 SER A O 1
ATOM 946 N N . SER A 1 122 ? 7.322 10.647 19.924 1.00 50.31 122 SER A N 1
ATOM 947 C CA . SER A 1 122 ? 7.513 11.041 18.527 1.00 50.31 122 SER A CA 1
ATOM 948 C C . SER A 1 122 ? 6.309 11.770 17.928 1.00 50.31 122 SER A C 1
ATOM 950 O O . SER A 1 122 ? 6.367 12.150 16.768 1.00 50.31 122 SER A O 1
ATOM 952 N N . PHE A 1 123 ? 5.217 11.926 18.682 1.00 47.59 123 PHE A N 1
ATOM 953 C CA . PHE A 1 123 ? 3.973 12.494 18.186 1.00 47.59 123 PHE A CA 1
ATOM 954 C C . PHE A 1 123 ? 3.920 14.007 18.425 1.00 47.59 123 PHE A C 1
ATOM 956 O O . PHE A 1 123 ? 3.759 14.445 19.570 1.00 47.59 123 PHE A O 1
ATOM 963 N N . THR A 1 124 ? 4.022 14.811 17.362 1.00 52.84 124 THR A N 1
ATOM 964 C CA . THR A 1 124 ? 3.972 16.280 17.457 1.00 52.84 124 THR A CA 1
ATOM 965 C C . THR A 1 124 ? 2.867 16.864 16.577 1.00 52.84 124 THR A C 1
ATOM 967 O O . THR A 1 124 ? 2.749 16.566 15.391 1.00 52.84 124 THR A O 1
ATOM 970 N N . ILE A 1 125 ? 2.029 17.728 17.158 1.00 47.81 125 ILE A N 1
ATOM 971 C CA . ILE A 1 125 ? 1.016 18.476 16.404 1.00 47.81 125 ILE A CA 1
ATOM 972 C C . ILE A 1 125 ? 1.651 19.796 15.969 1.00 47.81 125 ILE A C 1
ATOM 974 O O . ILE A 1 125 ? 1.973 20.630 16.815 1.00 47.81 125 ILE A O 1
ATOM 978 N N . ASN A 1 126 ? 1.812 19.999 14.661 1.00 44.03 126 ASN A N 1
ATOM 979 C CA . ASN A 1 126 ? 2.286 21.259 14.089 1.00 44.03 126 ASN A CA 1
ATOM 980 C C . ASN A 1 126 ? 1.236 21.789 13.107 1.00 44.03 126 ASN A C 1
ATOM 982 O O . ASN A 1 126 ? 0.900 21.114 12.138 1.00 44.03 126 ASN A O 1
ATOM 986 N N . ASN A 1 127 ? 0.688 22.980 13.366 1.00 37.72 127 ASN A N 1
ATOM 987 C CA . ASN A 1 127 ? -0.343 23.620 12.536 1.00 37.72 127 ASN A CA 1
ATOM 988 C C . ASN A 1 127 ? -1.549 22.720 12.197 1.00 37.72 127 ASN A C 1
ATOM 990 O O . ASN A 1 127 ? -2.004 22.696 11.058 1.00 37.72 127 ASN A O 1
ATOM 994 N N . ASN A 1 128 ? -2.074 21.979 13.178 1.00 38.22 128 ASN A N 1
ATOM 995 C CA . ASN A 1 128 ? -3.170 21.009 13.004 1.00 38.22 128 ASN A CA 1
ATOM 996 C C . ASN A 1 128 ? -2.844 19.812 12.089 1.00 38.22 128 ASN A C 1
ATOM 998 O O . ASN A 1 128 ? -3.734 19.022 11.780 1.00 38.22 128 ASN A O 1
ATOM 1002 N N . PHE A 1 129 ? -1.581 19.644 11.697 1.00 34.94 129 PHE A N 1
ATOM 1003 C CA . PHE A 1 129 ? -1.079 18.439 11.053 1.00 34.94 129 PHE A CA 1
ATOM 1004 C C . PHE A 1 129 ? -0.402 17.547 12.093 1.00 34.94 129 PHE A C 1
ATOM 1006 O O . PHE A 1 129 ? 0.382 18.008 12.930 1.00 34.94 129 PHE A O 1
ATOM 1013 N N . TYR A 1 130 ? -0.736 16.261 12.041 1.00 49.44 130 TYR A N 1
ATOM 1014 C CA . TYR A 1 130 ? -0.122 15.225 12.859 1.00 49.44 130 TYR A CA 1
ATOM 1015 C C . TYR A 1 130 ? 1.206 14.816 12.206 1.00 49.44 130 TYR A C 1
ATOM 1017 O O . TYR A 1 130 ? 1.186 14.352 11.065 1.00 49.44 130 TYR A O 1
ATOM 1025 N N . ASN A 1 131 ? 2.329 15.041 12.897 1.00 43.03 131 ASN A N 1
ATOM 1026 C CA . ASN A 1 131 ? 3.680 14.660 12.465 1.00 43.03 131 ASN A CA 1
ATOM 1027 C C . ASN A 1 131 ? 4.242 13.564 13.366 1.00 43.03 131 ASN A C 1
ATOM 1029 O O . ASN A 1 131 ? 4.104 13.704 14.609 1.00 43.03 131 ASN A O 1
#

Foldseek 3Di:
DPVPVVVVVVVVVVVPPPPVPPQPAWEWEAEPQQKIKTKAAPDQKDFAPAPPKAPWDKPQFDWDDDPRMIGTHDGPDRIIIIIIGHDHPPDDDDDDDPDDHYYHYHDPPPDDDDDDPPDDPPWDQDPNDTD

Secondary structure (DSSP, 8-state):
--HHHHHHHHHHGGGGG------PPEEEEEETTSEEEEEEES-SEEEPPSEEEEEEEEESSEEEEETTEEEEES-SSSEEEEEEEEE--SS------SS-EEEEEE--TT----PPSSPPTT--EETTEE-

pLDDT: mean 71.62, std 19.14, range [34.94, 97.62]

Radius of gyration: 21.93 Å; chains: 1; bounding box: 72×40×49 Å